Protein AF-A0A2E0ANC5-F1 (afdb_monomer)

Solvent-accessible surface area (backbone atoms only — not comparable to full-atom values): 5321 Å² total; per-residue (Å²): 132,53,75,68,56,53,50,51,51,53,49,53,51,42,55,51,51,44,55,54,50,51,53,51,50,51,54,50,53,56,55,56,73,72,52,93,64,56,70,74,52,48,54,54,52,52,51,54,51,51,53,52,49,50,70,61,41,50,62,48,53,51,62,68,67,50,78,85,80,79,71,75,95,77,82,82,76,75,82,85,74,88,88,83,134

Nearest PDB structures (foldseek):
  4l8i-assembly1_A  TM=8.170E-01  e=3.190E+00  synthetic construct
  6kop-assembly1_D  TM=6.596E-01  e=2.195E+00  Mycobacterium tuberculosis H37Rv
  4dci-assembly2_H  TM=9.142E-01  e=9.209E+00  Parasynechococcus marenigrum WH 8102
  6w1s-assembly1_V  TM=5.209E-01  e=5.592E+00  Mus musculus

Radius of gyration: 23.35 Å; Cα contacts (8 Å, |Δi|>4): 22; chains: 1; bounding box: 68×38×49 Å

Sequence (85 aa):
MGLEERRRTIREQRLLLIEQLEALYMSAFERLGQQEMGEGAVARLTQLLLRSREAAITPLQEEIEAPVITTPADAAQPPSAEQST

pLDDT: mean 83.88, std 17.74, range [45.91, 98.62]

Structure (mmCIF, N/CA/C/O backbone):
data_AF-A0A2E0ANC5-F1
#
_entry.id   AF-A0A2E0ANC5-F1
#
loop_
_atom_site.group_PDB
_atom_site.id
_atom_site.type_symbol
_atom_site.label_atom_id
_atom_site.label_alt_id
_atom_site.label_comp_id
_atom_site.label_asym_id
_atom_site.label_entity_id
_atom_site.label_seq_id
_atom_site.pdbx_PDB_ins_code
_atom_site.Cartn_x
_atom_site.Cartn_y
_atom_site.Cartn_z
_atom_site.occupancy
_atom_site.B_iso_or_equiv
_atom_site.auth_seq_id
_atom_site.auth_comp_id
_atom_site.auth_asym_id
_atom_site.auth_atom_id
_atom_site.pdbx_PDB_model_num
ATOM 1 N N . MET A 1 1 ? 6.605 -13.379 -29.237 1.00 61.25 1 MET A N 1
ATOM 2 C CA . MET A 1 1 ? 6.641 -12.208 -28.343 1.00 61.25 1 MET A CA 1
ATOM 3 C C . MET A 1 1 ? 8.082 -11.741 -28.236 1.00 61.25 1 MET A C 1
ATOM 5 O O . MET A 1 1 ? 8.932 -12.537 -27.842 1.00 61.25 1 MET A O 1
ATOM 9 N N . GLY A 1 2 ? 8.376 -10.520 -28.679 1.00 85.69 2 GLY A N 1
ATOM 10 C CA . GLY A 1 2 ? 9.738 -9.971 -28.623 1.00 85.69 2 GLY A CA 1
ATOM 11 C C . 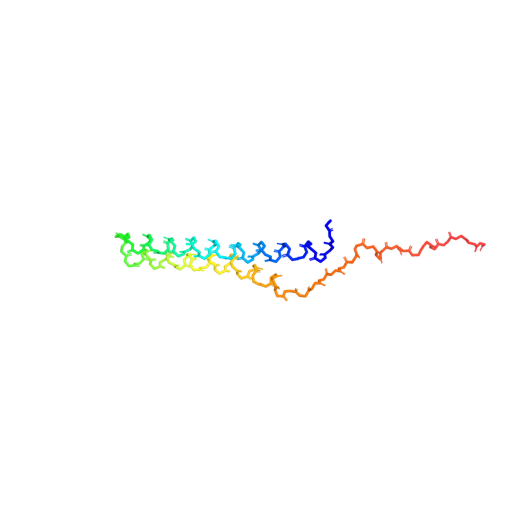GLY A 1 2 ? 10.164 -9.623 -27.191 1.00 85.69 2 GLY A C 1
ATOM 12 O O . GLY A 1 2 ? 9.318 -9.468 -26.310 1.00 85.69 2 GLY A O 1
ATOM 13 N N . LEU A 1 3 ? 11.470 -9.463 -26.943 1.00 80.81 3 LEU A N 1
ATOM 14 C CA . LEU A 1 3 ? 11.987 -9.030 -25.634 1.00 80.81 3 LEU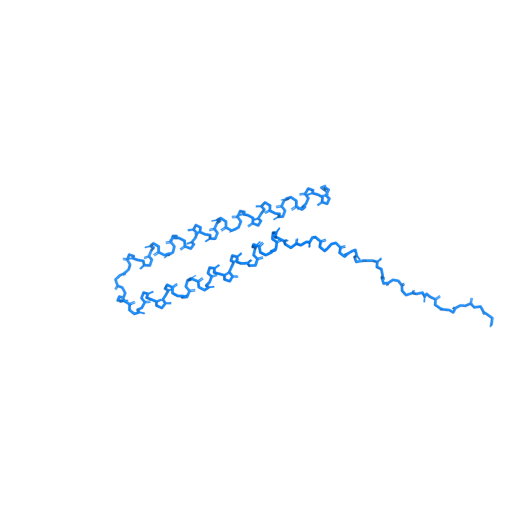 A CA 1
ATOM 15 C C . LEU A 1 3 ? 11.379 -7.680 -25.209 1.00 80.81 3 LEU A C 1
ATOM 17 O O . LEU A 1 3 ? 11.001 -7.507 -24.057 1.00 80.81 3 LEU A O 1
ATOM 21 N N . GLU A 1 4 ? 11.228 -6.749 -26.152 1.00 83.94 4 GLU A N 1
ATOM 22 C CA . GLU A 1 4 ? 10.576 -5.447 -25.950 1.00 83.94 4 GLU A CA 1
ATOM 23 C C . GLU A 1 4 ? 9.110 -5.559 -25.552 1.00 83.94 4 GLU A C 1
ATOM 25 O O . GLU A 1 4 ? 8.674 -4.923 -24.595 1.00 83.94 4 GLU A O 1
ATOM 30 N N . GLU A 1 5 ? 8.370 -6.404 -26.258 1.00 85.94 5 GLU A N 1
ATOM 31 C CA . GLU A 1 5 ? 6.954 -6.643 -26.013 1.00 85.94 5 GLU A CA 1
ATOM 32 C C . GLU A 1 5 ? 6.743 -7.281 -24.635 1.00 85.94 5 GLU A C 1
ATOM 34 O O . GLU A 1 5 ? 5.943 -6.793 -23.842 1.00 85.94 5 GLU A O 1
ATOM 39 N N . ARG A 1 6 ? 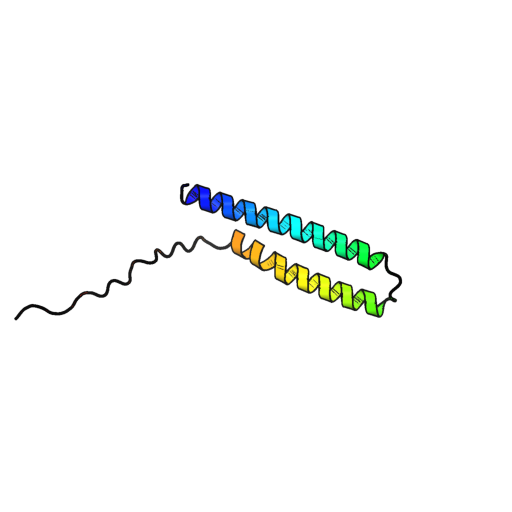7.558 -8.284 -24.280 1.00 83.19 6 ARG A N 1
ATOM 40 C CA . ARG A 1 6 ? 7.559 -8.890 -22.940 1.00 83.19 6 ARG A CA 1
ATOM 41 C C . ARG A 1 6 ? 7.869 -7.864 -21.844 1.00 83.19 6 ARG A C 1
ATOM 43 O O . ARG A 1 6 ? 7.217 -7.879 -20.802 1.00 83.19 6 ARG A O 1
ATOM 50 N N . ARG A 1 7 ? 8.839 -6.967 -22.065 1.00 84.75 7 ARG A N 1
ATOM 51 C CA . ARG A 1 7 ? 9.186 -5.889 -21.116 1.00 84.75 7 ARG A CA 1
ATOM 52 C C . ARG A 1 7 ? 8.020 -4.935 -20.896 1.00 84.75 7 ARG A C 1
ATOM 54 O O . ARG A 1 7 ? 7.694 -4.623 -19.752 1.00 84.75 7 ARG A O 1
ATOM 61 N N . ARG A 1 8 ? 7.387 -4.498 -21.985 1.00 88.69 8 ARG A N 1
ATOM 62 C CA . ARG A 1 8 ? 6.215 -3.625 -21.932 1.00 88.69 8 ARG A CA 1
ATOM 63 C C . ARG A 1 8 ? 5.087 -4.277 -21.137 1.00 88.69 8 ARG A C 1
ATOM 65 O O . ARG A 1 8 ? 4.581 -3.653 -20.211 1.00 88.69 8 ARG A O 1
ATOM 72 N N . THR A 1 9 ? 4.778 -5.541 -21.421 1.00 91.25 9 THR A N 1
ATOM 73 C CA . THR A 1 9 ? 3.744 -6.283 -20.692 1.00 91.25 9 THR A CA 1
ATOM 74 C C . THR A 1 9 ? 4.060 -6.388 -19.200 1.00 91.25 9 THR A C 1
ATOM 76 O O . THR A 1 9 ? 3.185 -6.127 -18.384 1.00 91.25 9 THR A O 1
ATOM 79 N N . ILE A 1 10 ? 5.299 -6.709 -18.809 1.00 90.19 10 ILE A N 1
ATOM 80 C CA . ILE A 1 10 ? 5.678 -6.780 -17.385 1.00 90.19 10 ILE A CA 1
ATOM 81 C C . ILE A 1 10 ? 5.500 -5.420 -16.697 1.00 90.19 10 ILE A C 1
ATOM 83 O O . ILE A 1 10 ? 4.960 -5.361 -15.593 1.00 90.19 10 ILE A O 1
ATOM 87 N N . ARG A 1 11 ? 5.909 -4.324 -17.346 1.00 91.56 11 ARG A N 1
ATOM 88 C CA . ARG A 1 11 ? 5.721 -2.966 -16.815 1.00 91.56 11 ARG A CA 1
ATOM 89 C C . ARG A 1 11 ? 4.239 -2.627 -16.639 1.00 91.56 11 ARG A C 1
ATOM 91 O O . ARG A 1 11 ? 3.862 -2.128 -15.585 1.00 91.56 11 ARG A O 1
ATOM 98 N N . GLU A 1 12 ? 3.412 -2.913 -17.642 1.00 94.56 12 GLU A N 1
ATOM 99 C CA . GLU A 1 12 ? 1.960 -2.688 -17.590 1.00 94.56 12 GLU A CA 1
ATOM 100 C C . GLU A 1 12 ? 1.310 -3.486 -16.451 1.00 94.56 12 GLU A C 1
ATOM 102 O O . GLU A 1 12 ? 0.511 -2.936 -15.698 1.00 94.56 12 GLU A O 1
ATOM 107 N N . GLN A 1 13 ? 1.714 -4.746 -16.254 1.00 95.62 13 GLN A N 1
ATOM 108 C CA . GLN A 1 13 ? 1.231 -5.558 -15.133 1.00 95.62 13 GLN A CA 1
ATOM 109 C C . GLN A 1 13 ? 1.649 -4.985 -13.774 1.00 95.62 13 GLN A C 1
ATOM 111 O O . GLN A 1 13 ? 0.838 -4.956 -12.854 1.00 95.62 13 GLN A O 1
ATOM 116 N N . ARG A 1 14 ? 2.885 -4.488 -13.632 1.00 95.62 14 ARG A N 1
ATOM 117 C CA . ARG A 1 14 ? 3.341 -3.852 -12.381 1.00 95.62 14 ARG A CA 1
ATOM 118 C C . ARG A 1 14 ? 2.533 -2.597 -12.052 1.00 95.62 14 ARG A C 1
ATOM 120 O O . ARG A 1 14 ? 2.120 -2.438 -10.909 1.00 95.62 14 ARG A O 1
ATOM 127 N N . LEU A 1 15 ? 2.264 -1.746 -13.043 1.00 97.19 15 LEU A N 1
ATOM 128 C CA . LEU A 1 15 ? 1.430 -0.550 -12.865 1.00 97.19 15 LEU A CA 1
ATOM 129 C C . LEU A 1 15 ? 0.003 -0.914 -12.439 1.00 97.19 15 LEU A C 1
ATOM 131 O O . LEU A 1 15 ? -0.515 -0.339 -11.485 1.00 97.19 15 LEU A O 1
ATOM 135 N N . LEU A 1 16 ? -0.590 -1.914 -13.094 1.00 97.81 16 LEU A N 1
ATOM 136 C CA . LEU A 1 16 ? -1.918 -2.411 -12.746 1.00 97.81 16 LEU A CA 1
ATOM 137 C C . LEU A 1 16 ? -1.963 -2.977 -11.315 1.00 97.81 16 LEU A C 1
ATOM 139 O O . LEU A 1 16 ? -2.919 -2.734 -10.583 1.00 97.81 16 LEU A O 1
ATOM 143 N N . LEU A 1 17 ? -0.932 -3.717 -10.896 1.00 98.12 17 LEU A N 1
ATOM 144 C CA . LEU A 1 17 ? -0.839 -4.246 -9.532 1.00 98.12 17 LEU A CA 1
ATOM 145 C C . LEU A 1 17 ? -0.745 -3.130 -8.489 1.00 98.12 17 LEU A C 1
ATOM 147 O O . LEU A 1 17 ? -1.396 -3.228 -7.451 1.00 98.12 17 LEU A O 1
ATOM 151 N N . ILE A 1 18 ? 0.026 -2.073 -8.761 1.00 98.06 18 ILE A N 1
ATOM 152 C CA . ILE A 1 18 ? 0.106 -0.904 -7.875 1.00 98.06 18 ILE A CA 1
ATOM 153 C C . ILE A 1 18 ? -1.284 -0.283 -7.709 1.00 98.06 18 ILE A C 1
ATOM 155 O O . ILE A 1 18 ? -1.741 -0.135 -6.578 1.00 98.06 18 ILE A O 1
ATOM 159 N N . GLU A 1 19 ? -1.986 -0.006 -8.810 1.00 98.44 19 GLU A N 1
ATOM 160 C CA . GLU A 1 19 ? -3.331 0.582 -8.782 1.00 98.44 19 GLU A CA 1
ATOM 161 C C . GLU A 1 19 ? -4.320 -0.274 -7.969 1.00 98.44 19 GLU A C 1
ATOM 163 O O . GLU A 1 19 ? -5.036 0.230 -7.099 1.00 98.44 19 GLU A O 1
ATOM 168 N N . GLN A 1 20 ? -4.326 -1.591 -8.196 1.00 98.62 20 GLN A N 1
ATOM 169 C CA . GLN A 1 20 ? -5.203 -2.514 -7.471 1.00 98.62 20 GLN A CA 1
ATOM 170 C C . GLN A 1 20 ? -4.888 -2.568 -5.973 1.00 98.62 20 GLN A C 1
ATOM 172 O O . GLN A 1 20 ? -5.806 -2.593 -5.147 1.00 98.62 20 GLN A O 1
ATOM 177 N N . LEU A 1 21 ? -3.604 -2.577 -5.606 1.00 98.56 21 LEU A N 1
ATOM 178 C CA . LEU A 1 21 ? -3.183 -2.551 -4.208 1.00 98.56 21 LEU A CA 1
ATOM 179 C C . LEU A 1 21 ? -3.591 -1.238 -3.538 1.00 98.56 21 LEU A C 1
ATOM 181 O O . LEU A 1 21 ? -4.106 -1.262 -2.422 1.00 98.56 21 LEU A O 1
ATOM 185 N N . GLU A 1 22 ? -3.419 -0.099 -4.206 1.00 98.38 22 GLU A N 1
ATOM 186 C CA . GLU A 1 22 ? -3.840 1.200 -3.674 1.00 98.38 22 GLU A CA 1
ATOM 187 C C . GLU A 1 22 ? -5.345 1.263 -3.423 1.00 98.38 22 GLU A C 1
ATOM 189 O O . GLU A 1 22 ? -5.760 1.664 -2.332 1.00 98.38 22 GLU A O 1
ATOM 194 N N . ALA A 1 23 ? -6.155 0.793 -4.374 1.00 98.50 23 ALA A N 1
ATOM 195 C CA . ALA A 1 23 ? -7.603 0.706 -4.208 1.00 98.50 23 ALA A CA 1
ATOM 196 C C . ALA A 1 23 ? -7.991 -0.214 -3.036 1.00 98.50 23 ALA A C 1
ATOM 198 O O . ALA A 1 23 ? -8.852 0.130 -2.217 1.00 98.50 23 ALA A O 1
ATOM 199 N N . LEU A 1 24 ? -7.320 -1.364 -2.903 1.00 98.50 24 LEU A N 1
ATOM 200 C CA . LEU A 1 24 ? -7.534 -2.286 -1.790 1.00 98.50 24 LEU A CA 1
ATOM 201 C C . LEU A 1 24 ? -7.233 -1.616 -0.444 1.00 98.50 24 LEU A C 1
ATOM 203 O O . LEU A 1 24 ? -8.072 -1.674 0.460 1.00 98.50 24 LEU A O 1
ATOM 207 N N . TYR A 1 25 ? -6.073 -0.966 -0.315 1.00 98.25 25 TYR A N 1
ATOM 208 C CA . TYR A 1 25 ? -5.680 -0.285 0.917 1.00 98.25 25 TYR A CA 1
ATOM 209 C C . TYR A 1 25 ? -6.617 0.878 1.250 1.00 98.25 25 TYR A C 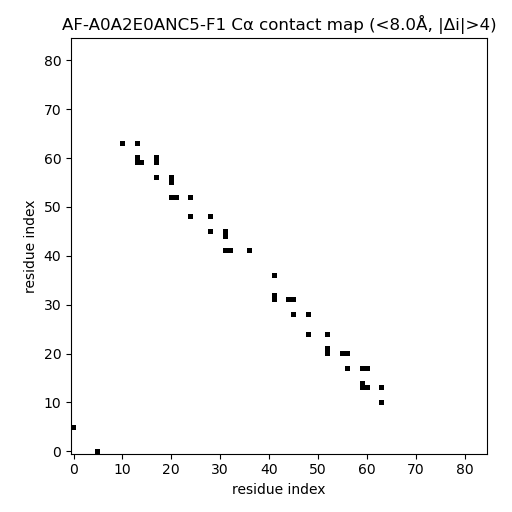1
ATOM 211 O O . TYR A 1 25 ? -7.015 0.996 2.409 1.00 98.25 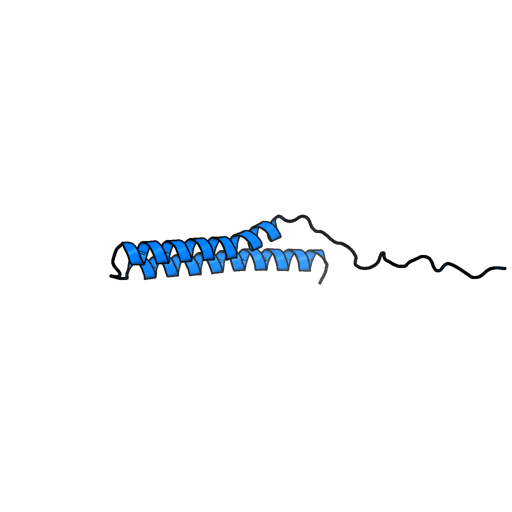25 TYR A O 1
ATOM 219 N N . MET A 1 26 ? -7.041 1.670 0.259 1.00 97.38 26 MET A N 1
ATOM 220 C CA . MET A 1 26 ? -8.025 2.740 0.457 1.00 97.38 26 MET A CA 1
ATOM 221 C C . MET A 1 26 ? -9.332 2.189 1.036 1.00 97.38 26 MET A C 1
ATOM 223 O O . MET A 1 26 ? -9.778 2.631 2.094 1.00 97.38 26 MET A O 1
ATOM 227 N N . SER A 1 27 ? -9.879 1.133 0.423 1.00 97.94 27 SER A N 1
ATOM 228 C CA . SER A 1 27 ? -11.108 0.494 0.911 1.00 97.94 27 SER A CA 1
ATOM 229 C C . SER A 1 27 ? -10.962 -0.064 2.332 1.00 97.94 27 SER A C 1
ATOM 231 O O . SER A 1 27 ? -11.916 -0.093 3.108 1.00 97.94 27 SER A O 1
ATOM 233 N N . ALA A 1 28 ? -9.767 -0.540 2.689 1.00 96.69 28 ALA A N 1
ATOM 234 C CA . ALA A 1 28 ? -9.495 -1.077 4.012 1.00 96.69 28 ALA A CA 1
ATOM 235 C C . ALA A 1 28 ? -9.397 0.035 5.069 1.00 96.69 28 ALA A C 1
ATOM 237 O O . ALA A 1 28 ? -9.932 -0.146 6.163 1.00 96.69 28 ALA A O 1
ATOM 238 N N . PHE A 1 29 ? -8.800 1.188 4.740 1.00 95.38 29 PHE A N 1
ATOM 239 C CA . PHE A 1 29 ? -8.809 2.368 5.613 1.00 95.38 29 PHE A CA 1
ATOM 240 C C . PHE A 1 29 ? -10.224 2.907 5.832 1.00 95.38 29 PHE A C 1
ATOM 242 O O . PHE A 1 29 ? -10.591 3.185 6.973 1.00 95.38 29 PHE A O 1
ATOM 249 N N . GLU A 1 30 ? -11.037 2.996 4.776 1.00 94.69 30 GLU A N 1
ATOM 250 C CA . GLU A 1 30 ? -12.438 3.427 4.883 1.00 94.69 30 GLU A CA 1
ATOM 251 C C . GLU A 1 30 ? -13.234 2.525 5.832 1.00 94.69 30 GLU A C 1
ATOM 253 O O . GLU A 1 30 ? -13.888 3.015 6.753 1.00 94.69 30 GLU A O 1
ATOM 258 N N . ARG A 1 31 ? -13.124 1.198 5.669 1.00 94.56 31 ARG A N 1
ATOM 259 C CA . ARG A 1 31 ? -13.793 0.236 6.560 1.00 94.56 31 ARG A CA 1
ATOM 260 C C . ARG A 1 31 ? -13.316 0.358 8.002 1.00 94.56 31 ARG A C 1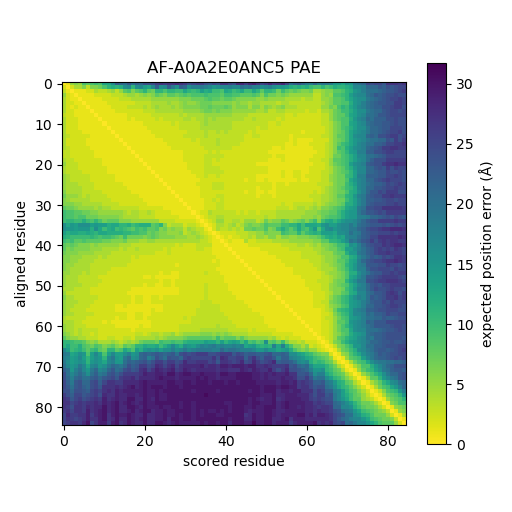
ATOM 262 O O . ARG A 1 31 ? -14.140 0.256 8.906 1.00 94.56 31 ARG A O 1
ATOM 269 N N . LEU A 1 32 ? -12.015 0.569 8.217 1.00 92.62 32 LEU A N 1
ATOM 270 C CA . LEU A 1 32 ? -11.439 0.731 9.552 1.00 92.62 32 LEU A CA 1
ATOM 271 C C . LEU A 1 32 ? -11.981 1.986 10.252 1.00 92.62 32 LEU A C 1
ATOM 273 O O . LEU A 1 32 ? -12.305 1.922 11.435 1.00 92.62 32 LEU A O 1
ATOM 277 N N . GLY A 1 33 ? -12.131 3.094 9.521 1.00 88.06 33 GLY A N 1
ATOM 278 C CA . GLY A 1 33 ? -12.684 4.347 10.047 1.00 88.06 33 GLY A CA 1
ATOM 279 C C . GLY A 1 33 ? -14.165 4.274 10.435 1.00 88.06 33 GLY A C 1
ATOM 280 O O . GLY A 1 33 ? -14.633 5.104 11.206 1.00 88.06 33 GLY A O 1
ATOM 281 N N . GLN A 1 34 ? -14.896 3.275 9.937 1.00 92.00 34 GLN A N 1
ATOM 282 C CA . GLN A 1 34 ? -16.306 3.039 10.269 1.00 92.00 34 GLN A CA 1
ATOM 283 C C . GLN A 1 34 ? -16.503 2.161 11.517 1.00 92.00 34 GLN A C 1
ATOM 285 O O . GLN A 1 34 ? -17.638 1.972 11.947 1.00 92.00 34 GLN A O 1
ATOM 290 N N . GLN A 1 35 ? -15.437 1.588 12.085 1.00 89.19 35 GLN A N 1
ATOM 291 C CA . GLN A 1 35 ? -15.547 0.704 13.247 1.00 89.19 35 GLN A CA 1
ATOM 292 C C . GLN A 1 35 ? -15.446 1.481 14.568 1.00 89.19 35 GLN A C 1
ATOM 294 O O . GLN A 1 35 ? -14.538 2.287 14.765 1.00 89.19 35 GLN A O 1
ATOM 299 N N . GLU A 1 36 ? -16.296 1.155 15.541 1.00 84.69 36 GLU A N 1
ATOM 300 C CA . GLU A 1 36 ? -16.248 1.727 16.897 1.00 84.69 36 GLU A CA 1
ATOM 301 C C . GLU A 1 36 ? -15.242 0.979 17.799 1.00 84.69 36 GLU A C 1
ATOM 303 O O . GLU A 1 36 ? -15.605 0.330 18.776 1.00 84.69 36 GLU A O 1
ATOM 308 N N . MET A 1 37 ? -13.947 1.022 17.458 1.00 82.62 37 MET A N 1
ATOM 309 C CA . MET A 1 37 ? -12.909 0.202 18.126 1.00 82.62 37 MET A CA 1
ATOM 310 C C . MET A 1 37 ? -12.118 0.934 19.222 1.00 82.62 37 MET A C 1
ATOM 312 O O . MET A 1 37 ? -11.231 0.348 19.845 1.00 82.62 37 MET A O 1
ATOM 316 N N . GLY A 1 38 ? -12.421 2.209 19.468 1.00 89.62 38 GLY A N 1
ATOM 317 C CA . GLY A 1 38 ? -11.630 3.082 20.336 1.00 89.62 38 GLY A CA 1
ATOM 318 C C . GLY A 1 38 ? -10.295 3.502 19.704 1.00 89.62 38 GLY A C 1
ATOM 319 O O . GLY A 1 38 ? -9.653 2.751 18.964 1.00 89.62 38 GLY A O 1
ATOM 320 N N . GLU A 1 39 ? -9.852 4.722 20.013 1.00 86.94 39 GLU A N 1
ATOM 321 C CA . GLU A 1 39 ? -8.747 5.405 19.317 1.00 86.94 39 GLU A CA 1
ATOM 322 C C . GLU A 1 39 ? -7.446 4.587 19.269 1.00 86.94 39 GLU A C 1
ATOM 324 O O . GLU A 1 39 ? -6.801 4.480 18.226 1.00 86.94 39 GLU A O 1
ATOM 329 N N . GLY A 1 40 ? -7.077 3.940 20.380 1.00 91.94 40 GLY A N 1
ATOM 330 C CA . GLY A 1 40 ? -5.831 3.177 20.471 1.00 91.94 40 GLY A CA 1
ATOM 331 C C . GLY A 1 40 ? -5.802 1.908 19.611 1.00 91.94 40 GLY A C 1
ATOM 332 O O . GLY A 1 40 ? -4.737 1.527 19.121 1.00 91.94 40 GLY A O 1
ATOM 333 N N . ALA A 1 41 ? -6.941 1.237 19.415 1.00 92.81 41 ALA A N 1
ATOM 334 C CA . ALA A 1 41 ? -7.005 0.065 18.543 1.00 92.81 41 ALA A CA 1
ATOM 335 C C . ALA A 1 41 ? -6.982 0.481 17.067 1.00 92.81 41 ALA A C 1
ATOM 337 O O . ALA A 1 41 ? -6.232 -0.112 16.287 1.00 92.81 41 ALA A O 1
ATOM 338 N N . VAL A 1 42 ? -7.719 1.543 16.717 1.00 93.31 42 VAL A N 1
ATOM 339 C CA . VAL A 1 42 ? -7.721 2.131 15.369 1.00 93.31 42 VAL A CA 1
ATOM 340 C C . VAL A 1 42 ? -6.310 2.565 14.975 1.00 93.31 42 VAL A C 1
ATOM 342 O O . VAL A 1 42 ? -5.819 2.138 13.936 1.00 93.31 42 VAL A O 1
ATOM 345 N N . ALA A 1 43 ? -5.603 3.311 15.829 1.00 93.50 43 ALA A N 1
ATOM 346 C CA . ALA A 1 43 ? -4.245 3.777 15.540 1.00 93.50 43 ALA A CA 1
ATOM 347 C C . ALA A 1 43 ? -3.266 2.625 15.246 1.00 93.50 43 ALA A C 1
ATOM 349 O O . ALA A 1 43 ? -2.492 2.689 14.288 1.00 93.50 43 ALA A O 1
ATOM 350 N N . ARG A 1 44 ? -3.320 1.540 16.032 1.00 96.06 44 ARG A N 1
ATOM 351 C CA . ARG A 1 44 ? -2.463 0.365 15.806 1.00 96.06 44 ARG A CA 1
ATOM 352 C C . ARG A 1 44 ? -2.776 -0.328 14.482 1.00 96.06 44 ARG A C 1
ATOM 354 O O . ARG A 1 44 ? -1.847 -0.676 13.756 1.00 96.06 44 ARG A O 1
ATOM 361 N N . LEU A 1 45 ? -4.056 -0.520 14.163 1.00 96.38 45 LEU A N 1
ATOM 362 C CA . LEU A 1 45 ? -4.471 -1.148 12.907 1.00 96.38 45 LEU A CA 1
ATOM 363 C C . LEU A 1 45 ? -4.109 -0.279 11.698 1.00 96.38 45 LEU A C 1
ATOM 365 O O . LEU A 1 45 ? -3.545 -0.800 10.739 1.00 96.38 45 LEU A O 1
ATOM 369 N N . THR A 1 46 ? -4.320 1.036 11.778 1.00 95.56 46 THR A N 1
ATOM 370 C CA . THR A 1 46 ? -3.891 2.002 10.755 1.00 95.56 46 THR A CA 1
ATOM 371 C C . THR A 1 46 ? -2.391 1.892 10.498 1.00 95.56 46 THR A C 1
ATOM 373 O O . THR A 1 46 ? -1.974 1.780 9.347 1.00 95.56 46 THR A O 1
ATOM 376 N N . GLN A 1 47 ? -1.568 1.849 11.552 1.00 97.19 47 GLN A N 1
ATOM 377 C CA . GLN A 1 47 ? -0.116 1.749 11.397 1.00 97.19 47 GLN A CA 1
ATOM 378 C C . GLN A 1 47 ? 0.320 0.426 10.753 1.00 97.19 47 GLN A C 1
ATOM 380 O O . GLN A 1 47 ? 1.226 0.418 9.917 1.00 97.19 47 GLN A O 1
ATOM 385 N N . LEU A 1 48 ? -0.310 -0.694 11.125 1.00 97.88 48 LEU A N 1
ATOM 386 C CA . LEU A 1 48 ? -0.052 -1.989 10.487 1.00 97.88 48 LEU A CA 1
ATOM 387 C C . LEU A 1 48 ? -0.408 -1.949 8.996 1.00 97.88 48 LEU A C 1
ATOM 389 O O . LEU A 1 48 ? 0.359 -2.440 8.168 1.00 97.88 48 LEU A O 1
ATOM 393 N N . LEU A 1 49 ? -1.528 -1.313 8.655 1.00 97.44 49 LEU A N 1
ATOM 394 C CA . LEU A 1 49 ? -1.994 -1.183 7.280 1.00 97.44 49 LEU A CA 1
ATOM 395 C C . LEU A 1 49 ? -1.064 -0.299 6.434 1.00 97.44 49 LEU A C 1
ATOM 397 O O . LEU A 1 49 ? -0.733 -0.669 5.309 1.00 97.44 49 LEU A O 1
ATOM 401 N N . LEU A 1 50 ? -0.578 0.817 6.990 1.00 97.88 50 LEU A N 1
ATOM 402 C CA . LEU A 1 50 ? 0.398 1.694 6.331 1.00 97.88 50 LEU A CA 1
ATOM 403 C C . LEU A 1 50 ? 1.703 0.955 6.014 1.00 97.88 50 LEU A C 1
ATOM 405 O O . LEU A 1 50 ? 2.178 1.010 4.882 1.00 97.88 50 LEU A O 1
ATOM 409 N N . ARG A 1 51 ? 2.244 0.207 6.985 1.00 98.38 51 ARG A N 1
ATOM 410 C CA . ARG A 1 51 ? 3.472 -0.583 6.793 1.00 98.38 51 ARG A CA 1
ATOM 411 C C . ARG A 1 51 ? 3.291 -1.695 5.761 1.00 98.38 51 ARG A C 1
ATOM 413 O O . ARG A 1 51 ? 4.190 -1.937 4.965 1.00 98.38 51 ARG A O 1
ATOM 420 N N . SER A 1 52 ? 2.133 -2.358 5.765 1.00 98.44 52 SER A N 1
ATOM 421 C CA . SER A 1 52 ? 1.781 -3.356 4.748 1.00 98.44 52 SER A CA 1
ATOM 422 C C . SER A 1 52 ? 1.728 -2.731 3.353 1.00 98.44 52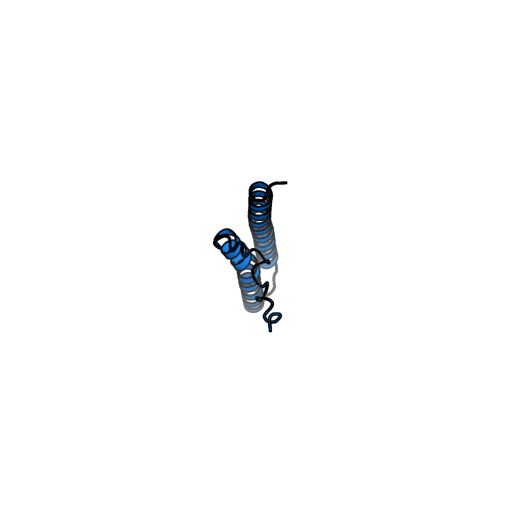 SER A C 1
ATOM 424 O O . SER A 1 52 ? 2.277 -3.294 2.408 1.00 98.44 52 SER A O 1
ATOM 426 N N . ARG A 1 53 ? 1.100 -1.552 3.224 1.00 98.44 53 ARG A N 1
ATOM 427 C CA . ARG A 1 53 ? 1.017 -0.813 1.958 1.00 98.44 53 ARG A CA 1
ATOM 428 C C . ARG A 1 53 ? 2.393 -0.475 1.415 1.00 98.44 53 ARG A C 1
ATOM 430 O O . ARG A 1 53 ? 2.669 -0.771 0.258 1.00 98.44 53 ARG A O 1
ATOM 437 N N . GLU A 1 54 ? 3.237 0.118 2.247 1.00 98.19 54 GLU A N 1
ATOM 438 C CA . GLU A 1 54 ? 4.601 0.488 1.876 1.00 98.19 54 GLU A CA 1
ATOM 439 C C . GLU A 1 54 ? 5.401 -0.735 1.408 1.00 98.19 54 GLU A C 1
ATOM 441 O O . GLU A 1 54 ? 5.921 -0.744 0.296 1.00 98.19 54 GLU A O 1
ATOM 446 N N . ALA A 1 55 ? 5.398 -1.819 2.190 1.00 97.94 55 ALA A N 1
ATOM 447 C CA . ALA A 1 55 ? 6.124 -3.042 1.849 1.00 97.94 55 ALA A CA 1
ATOM 448 C C . ALA A 1 55 ? 5.618 -3.736 0.569 1.00 97.94 55 ALA A C 1
ATOM 450 O O . ALA A 1 55 ? 6.374 -4.473 -0.059 1.00 97.94 55 ALA A O 1
ATOM 451 N N . ALA A 1 56 ? 4.356 -3.528 0.183 1.00 97.56 56 ALA A N 1
ATOM 452 C CA . ALA A 1 56 ? 3.779 -4.110 -1.027 1.00 97.56 56 ALA A CA 1
ATOM 453 C C . ALA A 1 56 ? 3.992 -3.241 -2.279 1.00 97.56 56 ALA A C 1
ATOM 455 O O . ALA A 1 56 ? 4.208 -3.779 -3.363 1.00 97.56 56 ALA A O 1
ATOM 456 N N . ILE A 1 57 ? 3.912 -1.912 -2.148 1.00 97.81 57 ILE A N 1
ATOM 457 C CA . ILE A 1 57 ? 3.963 -0.980 -3.286 1.00 97.81 57 ILE A CA 1
ATOM 458 C C . ILE A 1 57 ? 5.400 -0.622 -3.663 1.00 97.81 57 ILE A C 1
ATOM 460 O O . ILE A 1 57 ? 5.726 -0.642 -4.850 1.00 97.81 57 ILE A O 1
ATOM 464 N N . THR A 1 58 ? 6.261 -0.327 -2.685 1.00 97.00 58 THR A N 1
ATOM 465 C CA . THR A 1 58 ? 7.626 0.155 -2.947 1.00 97.00 58 THR A CA 1
ATOM 466 C C . THR A 1 58 ? 8.427 -0.798 -3.845 1.00 97.00 58 THR A C 1
ATOM 468 O O . THR A 1 58 ? 8.945 -0.330 -4.859 1.00 97.00 58 THR A O 1
ATOM 471 N N . PRO A 1 59 ? 8.443 -2.130 -3.619 1.00 95.75 59 PRO A N 1
ATOM 472 C CA . PRO A 1 59 ? 9.188 -3.040 -4.492 1.00 95.75 59 PRO A CA 1
ATOM 473 C C . PRO A 1 59 ? 8.678 -3.050 -5.939 1.00 95.75 59 PRO A C 1
ATOM 475 O O . PRO A 1 59 ? 9.452 -3.236 -6.872 1.00 9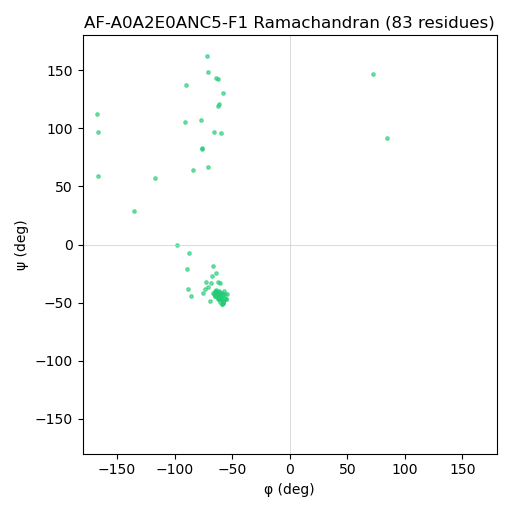5.75 59 PRO A O 1
ATOM 478 N N . LEU A 1 60 ? 7.373 -2.841 -6.154 1.00 95.06 60 LEU A N 1
ATOM 479 C CA . LEU A 1 60 ? 6.801 -2.774 -7.502 1.00 95.06 60 LEU A CA 1
ATOM 480 C C . LEU A 1 60 ? 7.227 -1.496 -8.232 1.00 95.06 60 LEU A C 1
ATOM 482 O O . LEU A 1 60 ? 7.453 -1.542 -9.441 1.00 95.06 60 LEU A O 1
ATOM 486 N N . GLN A 1 61 ? 7.341 -0.378 -7.512 1.00 95.00 61 GLN A N 1
ATOM 487 C CA . GLN A 1 61 ? 7.813 0.900 -8.050 1.00 95.00 61 GLN A CA 1
ATOM 488 C C . GLN A 1 61 ? 9.305 0.841 -8.388 1.00 95.00 61 GLN A C 1
ATOM 490 O O . GLN A 1 61 ? 9.685 1.156 -9.516 1.00 95.00 61 GLN A O 1
ATOM 495 N N . GLU A 1 62 ? 10.128 0.344 -7.464 1.00 94.12 62 GLU A N 1
ATOM 496 C CA . GLU A 1 62 ? 11.573 0.168 -7.665 1.00 94.12 62 GLU A CA 1
ATOM 497 C C . GLU A 1 62 ? 11.862 -0.704 -8.891 1.00 94.12 62 GLU A C 1
ATOM 499 O O . GLU A 1 62 ? 12.694 -0.374 -9.730 1.00 94.12 62 GLU A O 1
ATOM 504 N N . GLU A 1 63 ? 11.106 -1.785 -9.062 1.00 89.00 63 GLU A N 1
ATOM 505 C CA . GLU A 1 63 ? 11.222 -2.677 -10.209 1.00 89.00 63 GLU A CA 1
ATOM 506 C C . GLU A 1 63 ? 10.799 -2.031 -11.545 1.00 89.00 63 GLU A C 1
ATOM 508 O O . GLU A 1 63 ? 11.263 -2.441 -12.611 1.00 89.00 63 GLU A O 1
ATOM 513 N N . ILE A 1 64 ? 9.911 -1.033 -11.539 1.00 87.62 64 ILE A N 1
ATOM 514 C CA . ILE A 1 64 ? 9.567 -0.251 -12.743 1.00 87.62 64 ILE A CA 1
ATOM 515 C C . ILE A 1 64 ? 10.715 0.694 -13.137 1.00 87.62 64 ILE A C 1
ATOM 517 O O . ILE A 1 64 ? 10.883 0.980 -14.331 1.00 87.62 64 ILE A O 1
ATOM 521 N N . GLU A 1 65 ? 11.465 1.185 -12.149 1.00 78.88 65 GLU A N 1
ATOM 522 C CA . GLU A 1 65 ? 12.582 2.125 -12.298 1.00 78.88 65 GLU A CA 1
ATOM 523 C C . GLU A 1 65 ? 13.934 1.430 -12.515 1.00 78.88 65 GLU A C 1
ATOM 525 O O . GLU A 1 65 ? 14.855 2.036 -13.069 1.00 78.88 65 GLU A O 1
ATOM 530 N N . ALA A 1 66 ? 14.052 0.159 -12.124 1.00 79.44 66 ALA A N 1
ATOM 531 C CA . ALA A 1 66 ? 15.282 -0.606 -12.228 1.00 79.44 66 ALA A CA 1
ATOM 532 C C . ALA A 1 66 ? 15.789 -0.666 -13.685 1.00 79.44 66 ALA A C 1
ATOM 534 O O . ALA A 1 66 ? 15.034 -1.018 -14.604 1.00 79.44 66 ALA A O 1
ATOM 535 N N . PRO A 1 67 ? 17.080 -0.356 -13.927 1.00 62.28 67 PRO A N 1
ATOM 536 C CA . PRO A 1 67 ? 17.673 -0.521 -15.242 1.00 62.28 67 PRO A CA 1
ATOM 537 C C . PRO A 1 67 ? 17.628 -1.997 -15.630 1.00 62.28 67 PRO A C 1
ATOM 539 O O . PRO A 1 67 ? 17.819 -2.889 -14.804 1.00 62.28 67 PRO A O 1
ATOM 542 N N . VAL A 1 68 ? 17.380 -2.263 -16.911 1.00 59.41 68 VAL A N 1
ATOM 543 C CA . VAL A 1 68 ? 17.255 -3.628 -17.421 1.00 59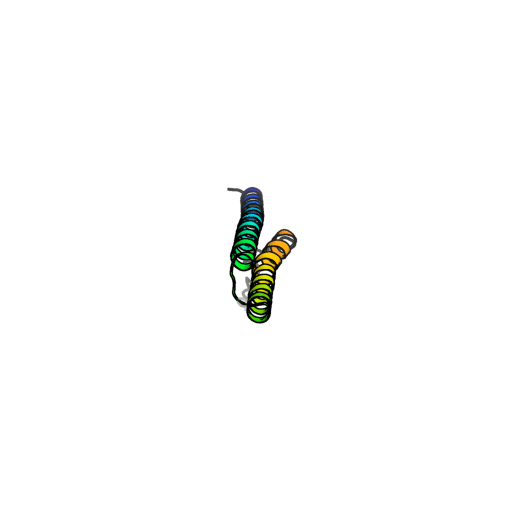.41 68 VAL A CA 1
ATOM 544 C C . VAL A 1 68 ? 18.606 -4.338 -17.293 1.00 59.41 68 VAL A C 1
ATOM 546 O O . VAL A 1 68 ? 19.456 -4.221 -18.174 1.00 59.41 68 VAL A O 1
ATOM 549 N N . ILE A 1 69 ? 18.809 -5.111 -16.224 1.00 57.66 69 ILE A N 1
ATOM 550 C CA . ILE A 1 69 ? 19.927 -6.052 -16.141 1.00 57.66 69 ILE A CA 1
ATOM 551 C C . ILE A 1 69 ? 19.563 -7.253 -17.017 1.00 57.66 69 ILE A C 1
ATOM 553 O O . ILE A 1 69 ? 19.062 -8.275 -16.554 1.00 57.66 69 ILE A O 1
ATOM 557 N N . THR A 1 70 ? 19.780 -7.134 -18.327 1.00 54.97 70 THR A N 1
ATOM 558 C CA . THR A 1 70 ? 19.927 -8.321 -19.169 1.00 54.97 70 THR A CA 1
ATOM 559 C C . THR A 1 70 ? 21.320 -8.881 -18.917 1.00 54.97 70 THR A C 1
ATOM 561 O O . THR A 1 70 ? 22.243 -8.587 -19.672 1.00 54.97 70 THR A O 1
ATOM 564 N N . THR A 1 71 ? 21.505 -9.665 -17.855 1.00 51.09 71 THR A N 1
ATOM 565 C CA . THR A 1 71 ? 22.638 -10.595 -17.830 1.00 51.09 71 THR A CA 1
ATOM 566 C C . THR A 1 71 ? 22.228 -11.766 -18.719 1.00 51.09 71 THR A C 1
ATOM 568 O O . THR A 1 71 ? 21.332 -12.518 -18.325 1.00 51.09 71 THR A O 1
ATOM 571 N N . PRO A 1 72 ? 22.785 -11.937 -19.931 1.00 45.91 72 PRO A N 1
ATOM 572 C CA . PRO A 1 72 ? 22.638 -13.206 -20.614 1.00 45.91 72 PRO A CA 1
ATOM 573 C C . PRO A 1 72 ? 23.320 -14.252 -19.733 1.00 45.91 72 PRO A C 1
ATOM 575 O O . PRO A 1 72 ? 24.508 -14.153 -19.427 1.00 45.91 72 PRO A O 1
ATOM 578 N N . ALA A 1 73 ? 22.548 -15.231 -19.276 1.00 48.97 73 ALA A N 1
ATOM 579 C CA . ALA A 1 73 ? 23.073 -16.417 -18.625 1.00 48.97 73 ALA A CA 1
ATOM 580 C C . ALA A 1 73 ? 23.776 -17.293 -19.676 1.00 48.97 73 ALA A C 1
ATOM 582 O O . ALA A 1 73 ? 23.248 -18.341 -20.014 1.00 48.97 73 ALA A O 1
ATOM 583 N N . ASP A 1 74 ? 24.895 -16.830 -20.252 1.00 48.66 74 ASP A N 1
ATOM 584 C CA . ASP A 1 74 ? 25.789 -17.672 -21.065 1.00 48.66 74 ASP A CA 1
ATOM 585 C C . ASP A 1 74 ? 27.170 -17.030 -21.341 1.00 48.66 74 ASP A C 1
ATOM 587 O O . ASP A 1 74 ? 27.562 -16.772 -22.476 1.00 48.66 74 ASP A O 1
ATOM 591 N N . ALA A 1 75 ? 27.929 -16.704 -20.292 1.00 51.00 75 ALA A N 1
ATOM 592 C CA . ALA A 1 75 ? 29.344 -16.319 -20.431 1.00 51.00 75 ALA A CA 1
ATOM 593 C C . ALA A 1 75 ? 30.240 -17.004 -19.389 1.00 51.00 75 ALA A C 1
ATOM 595 O O . ALA A 1 75 ? 31.271 -16.473 -18.984 1.00 51.00 75 ALA A O 1
ATOM 596 N N . ALA A 1 76 ? 29.841 -18.197 -18.948 1.00 49.88 76 ALA A N 1
ATOM 597 C CA . ALA A 1 76 ? 30.670 -19.075 -18.134 1.00 49.88 76 ALA A CA 1
ATOM 598 C C . ALA A 1 76 ? 30.946 -20.374 -18.898 1.00 49.88 76 ALA A C 1
ATOM 600 O O . ALA A 1 76 ? 30.647 -21.463 -18.419 1.00 49.88 76 ALA A O 1
ATOM 601 N N . GLN A 1 77 ? 31.526 -20.257 -20.093 1.00 50.81 77 GLN A N 1
ATOM 602 C CA . GLN A 1 77 ? 32.285 -21.363 -20.662 1.00 50.81 77 GLN A CA 1
ATOM 603 C C . GLN A 1 77 ? 33.744 -21.181 -20.222 1.00 50.81 77 GLN A C 1
ATOM 605 O O . GLN A 1 77 ? 34.407 -20.262 -20.711 1.00 50.81 77 GLN A O 1
ATOM 610 N N . PRO A 1 78 ? 34.255 -21.973 -19.260 1.00 56.16 78 PRO A N 1
ATOM 611 C CA . PRO A 1 78 ? 35.675 -21.940 -18.945 1.00 56.16 78 PRO A CA 1
ATOM 612 C C . PRO A 1 78 ? 36.461 -22.412 -20.179 1.00 56.16 78 PRO A C 1
ATOM 614 O O . PRO A 1 78 ? 35.996 -23.318 -20.880 1.00 56.16 78 PRO A O 1
ATOM 617 N N . PRO A 1 79 ? 37.637 -21.831 -20.478 1.00 50.72 79 PRO A N 1
ATOM 618 C CA . PRO A 1 79 ? 38.482 -22.364 -21.532 1.00 50.72 79 PRO A CA 1
ATOM 619 C C . PRO A 1 79 ? 38.876 -23.790 -21.145 1.00 50.72 79 PRO A C 1
ATOM 621 O O . PRO A 1 79 ? 39.463 -24.014 -20.086 1.00 50.72 79 PRO A O 1
ATOM 624 N N . SER A 1 80 ? 38.527 -24.755 -21.995 1.00 51.22 80 SER A N 1
ATOM 625 C CA . SER A 1 80 ? 39.071 -26.107 -21.941 1.00 51.22 80 SER A CA 1
ATOM 626 C C . SER A 1 80 ? 40.582 -26.007 -22.128 1.00 51.22 80 SER A C 1
ATOM 628 O O . SER A 1 80 ? 41.078 -25.878 -23.246 1.00 51.22 80 SER A O 1
ATOM 630 N N . ALA A 1 81 ? 41.308 -25.985 -21.015 1.00 60.12 81 ALA A N 1
ATOM 631 C CA . ALA A 1 81 ? 42.730 -26.246 -21.015 1.00 60.12 81 ALA A CA 1
ATOM 632 C C . ALA A 1 81 ? 42.950 -27.738 -21.302 1.00 60.12 81 ALA A C 1
ATOM 634 O O . ALA A 1 81 ? 42.145 -28.580 -20.910 1.00 60.12 81 ALA A O 1
ATOM 635 N N . GLU A 1 82 ? 44.073 -28.015 -21.959 1.00 52.78 82 GLU A N 1
ATOM 636 C CA . GLU A 1 82 ? 44.708 -29.328 -22.102 1.00 52.78 82 GLU A CA 1
ATOM 637 C C . GLU A 1 82 ? 44.191 -30.221 -23.237 1.00 52.78 82 GLU A C 1
ATOM 639 O O . GLU A 1 82 ? 43.320 -31.072 -23.078 1.00 52.78 82 GLU A O 1
ATOM 644 N N . GLN A 1 83 ? 44.856 -30.079 -24.387 1.00 49.69 83 GLN A N 1
ATOM 645 C CA . GLN A 1 83 ? 45.510 -31.205 -25.061 1.00 49.69 83 GLN A CA 1
ATOM 646 C C . GLN A 1 83 ? 46.452 -30.679 -26.154 1.00 49.69 83 GLN A C 1
ATOM 648 O O . GLN A 1 83 ? 46.024 -30.379 -27.266 1.00 49.69 83 GLN A O 1
ATOM 653 N N . SER A 1 84 ? 47.744 -30.561 -25.837 1.00 54.22 84 SER A N 1
ATOM 654 C CA . SER A 1 84 ? 48.829 -30.745 -26.811 1.00 54.22 84 SER A CA 1
ATOM 655 C C . SER A 1 84 ? 50.188 -30.856 -26.117 1.00 54.22 84 SER A C 1
ATOM 657 O O . SER A 1 84 ? 50.715 -29.859 -25.639 1.00 54.22 84 SER A O 1
ATOM 659 N N . THR A 1 85 ? 50.728 -32.073 -26.234 1.00 49.97 85 THR A N 1
ATOM 660 C CA . THR A 1 85 ? 52.139 -32.508 -26.191 1.00 49.97 85 THR A CA 1
ATOM 661 C C . THR A 1 85 ? 52.847 -32.549 -24.845 1.00 49.97 85 THR A C 1
ATOM 663 O O . THR A 1 85 ? 53.190 -31.483 -24.299 1.00 49.97 85 THR A O 1
#

Mean predicted aligned error: 10.34 Å

Secondary structure (DSSP, 8-state):
--HHHHHHHHHHHHHHHHHHHHHHHHHHHHHHHTS---HHHHHHHHHHHHHHHHHHHHHHHHHHHS------S------------

Foldseek 3Di:
DDPVVVLVVLLVVLVVQLVVLVVVLVVVLVVLVPDPPDDVVSVVVNVVSVVVNCVRNVVSVCVSVDDDPPPPPPDPPDPPDDDDD